Protein AF-A0A067DX51-F1 (afdb_monomer)

Mean predicted aligned error: 4.18 Å

Structure (mmCIF, N/CA/C/O backbone):
data_AF-A0A067DX51-F1
#
_entry.id   AF-A0A067DX51-F1
#
loop_
_atom_site.group_PDB
_atom_site.id
_atom_site.type_symbol
_atom_site.label_atom_id
_atom_site.label_alt_id
_atom_site.label_comp_id
_atom_site.label_asym_id
_atom_site.label_entity_id
_atom_site.label_seq_id
_atom_site.pdbx_PDB_ins_code
_atom_site.Cartn_x
_atom_site.Cartn_y
_atom_site.Cartn_z
_atom_site.occupancy
_atom_site.B_iso_or_equiv
_atom_site.auth_seq_id
_atom_site.auth_comp_id
_atom_site.auth_asym_id
_atom_site.auth_atom_id
_atom_site.pdbx_PDB_model_num
ATOM 1 N N . PRO A 1 1 ? 21.503 8.118 -16.805 1.00 47.12 1 PRO A N 1
ATOM 2 C CA . PRO A 1 1 ? 21.562 6.826 -17.532 1.00 47.12 1 PRO A CA 1
ATOM 3 C C . PRO A 1 1 ? 20.249 6.048 -17.496 1.00 47.12 1 PRO A C 1
ATOM 5 O O . PRO A 1 1 ? 19.931 5.446 -18.507 1.00 47.12 1 PRO A O 1
ATOM 8 N N . ASN A 1 2 ? 19.453 6.146 -16.426 1.00 52.59 2 ASN A N 1
ATOM 9 C CA . ASN A 1 2 ? 18.135 5.503 -16.381 1.00 52.59 2 ASN A CA 1
ATOM 10 C C . ASN A 1 2 ? 17.012 6.554 -16.428 1.00 52.59 2 ASN A C 1
ATOM 12 O O . ASN A 1 2 ? 16.174 6.645 -15.546 1.00 52.59 2 ASN A O 1
ATOM 16 N N . GLY A 1 3 ? 17.048 7.433 -17.437 1.00 59.03 3 GLY A N 1
ATOM 17 C CA . GLY A 1 3 ? 15.992 8.430 -17.644 1.00 59.03 3 GLY A CA 1
ATOM 18 C C . GLY A 1 3 ? 14.727 7.755 -18.166 1.00 59.03 3 GLY A C 1
ATOM 19 O O . GLY A 1 3 ? 14.513 7.736 -19.375 1.00 59.03 3 GLY A O 1
ATOM 20 N N . HIS A 1 4 ? 13.944 7.150 -17.274 1.00 71.62 4 HIS A N 1
ATOM 21 C CA . HIS A 1 4 ? 12.630 6.620 -17.606 1.00 71.62 4 HIS A CA 1
ATOM 22 C C . HIS A 1 4 ? 11.631 7.778 -17.678 1.00 71.62 4 HIS A C 1
ATOM 24 O O . HIS A 1 4 ? 11.502 8.550 -16.731 1.00 71.62 4 HIS A O 1
ATOM 30 N N . ASP A 1 5 ? 10.965 7.929 -18.821 1.00 80.94 5 ASP A N 1
ATOM 31 C CA . ASP A 1 5 ? 9.970 8.980 -19.018 1.00 80.94 5 ASP A CA 1
ATOM 32 C C . ASP A 1 5 ? 8.669 8.599 -18.303 1.00 80.94 5 ASP A C 1
ATOM 34 O O . ASP A 1 5 ? 7.940 7.704 -18.732 1.00 80.94 5 ASP A O 1
ATOM 38 N N . HIS A 1 6 ? 8.393 9.275 -17.190 1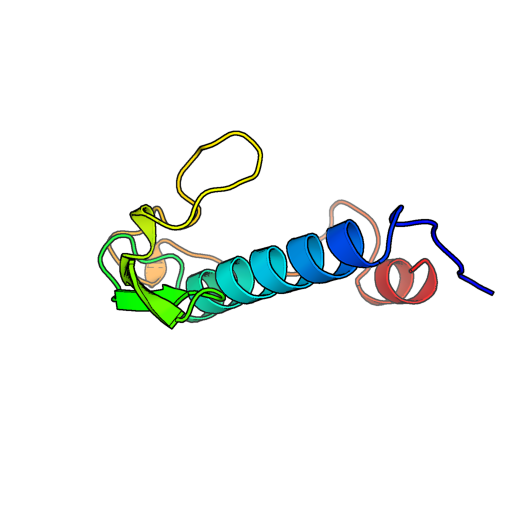.00 77.81 6 HIS A N 1
ATOM 39 C CA . HIS A 1 6 ? 7.165 9.129 -16.413 1.00 77.81 6 HIS A CA 1
ATOM 40 C C . HIS A 1 6 ? 6.069 10.123 -16.852 1.00 77.81 6 HIS A C 1
ATOM 42 O O . HIS A 1 6 ? 5.025 10.238 -16.203 1.00 77.81 6 HIS A O 1
ATOM 48 N N . GLY A 1 7 ? 6.272 10.825 -17.971 1.00 87.50 7 GLY A N 1
ATOM 49 C CA . GLY A 1 7 ? 5.353 11.811 -18.514 1.00 87.50 7 GLY A CA 1
ATOM 50 C C . GLY A 1 7 ? 5.592 13.210 -17.950 1.00 87.50 7 GLY A C 1
ATOM 51 O O . GLY A 1 7 ? 6.714 13.650 -17.720 1.00 87.50 7 GLY A O 1
ATOM 52 N N . THR A 1 8 ? 4.513 13.973 -17.772 1.00 92.00 8 THR A N 1
ATOM 53 C CA . THR A 1 8 ? 4.632 1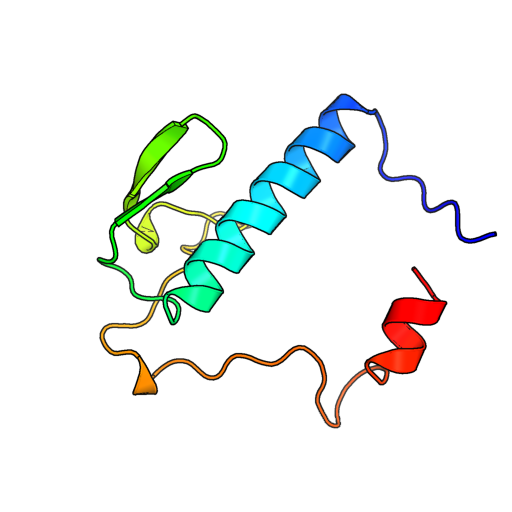5.344 -17.249 1.00 92.00 8 THR A CA 1
ATOM 54 C C . THR A 1 8 ? 4.963 15.340 -15.757 1.00 92.00 8 THR A C 1
ATOM 56 O O . THR A 1 8 ? 4.530 14.455 -15.025 1.00 92.00 8 THR A O 1
ATOM 59 N N . LYS A 1 9 ? 5.615 16.399 -15.270 1.00 90.69 9 LYS A N 1
ATOM 60 C CA . LYS A 1 9 ? 5.941 16.561 -13.844 1.00 90.69 9 LYS A CA 1
ATOM 61 C C . LYS A 1 9 ? 4.733 16.398 -12.905 1.00 90.69 9 LYS A C 1
ATOM 63 O O . LYS A 1 9 ? 4.859 15.839 -11.824 1.00 90.69 9 LYS A O 1
ATOM 68 N N . ALA A 1 10 ? 3.551 16.853 -13.323 1.00 91.88 10 ALA A N 1
ATOM 69 C CA . ALA A 1 10 ? 2.327 16.685 -12.539 1.00 91.88 10 ALA A CA 1
ATOM 70 C C . ALA A 1 10 ? 1.926 15.204 -12.391 1.00 91.88 10 ALA A C 1
ATOM 72 O O . ALA A 1 10 ? 1.446 14.795 -11.337 1.00 91.88 10 ALA A O 1
ATOM 73 N N . VAL A 1 11 ? 2.155 14.395 -13.431 1.00 92.06 11 VAL A N 1
ATOM 74 C CA . VAL A 1 11 ? 1.922 12.944 -13.396 1.00 92.06 11 VAL A CA 1
ATOM 75 C C . VAL A 1 11 ? 2.941 12.268 -12.479 1.00 92.06 11 VAL A C 1
ATOM 77 O O . VAL A 1 11 ? 2.547 11.451 -11.653 1.00 92.06 11 VAL A O 1
ATOM 80 N N . GLU A 1 12 ? 4.218 12.650 -12.550 1.00 92.12 12 GLU A N 1
ATOM 81 C CA . GLU A 1 12 ? 5.264 12.143 -11.648 1.00 92.12 12 GLU A CA 1
ATOM 82 C C . GLU A 1 12 ? 4.937 12.402 -10.173 1.00 92.12 12 GLU A C 1
ATOM 84 O O . GLU A 1 12 ? 5.003 11.493 -9.344 1.00 92.12 12 GLU A O 1
ATOM 89 N N . GLU A 1 13 ? 4.540 13.633 -9.846 1.00 93.06 13 GLU A N 1
ATOM 90 C CA . GLU A 1 13 ? 4.152 14.024 -8.489 1.00 93.06 13 GLU A CA 1
ATOM 91 C C . GLU A 1 13 ? 2.930 13.232 -8.006 1.00 93.06 13 GLU A C 1
ATOM 93 O O . GLU A 1 13 ? 2.922 12.740 -6.875 1.00 93.06 13 GLU A O 1
ATOM 98 N N . GLN A 1 14 ? 1.928 13.040 -8.870 1.00 92.94 14 GLN A N 1
ATOM 99 C CA . GLN A 1 14 ? 0.742 12.249 -8.551 1.00 92.94 14 GLN A CA 1
ATOM 100 C C . GLN A 1 14 ? 1.076 10.764 -8.337 1.00 92.94 14 GLN A C 1
ATOM 102 O O . GLN A 1 14 ? 0.583 10.153 -7.388 1.00 92.94 14 GLN A O 1
ATOM 107 N N . MET A 1 15 ? 1.926 10.177 -9.184 1.00 92.81 15 MET A N 1
ATOM 108 C CA . MET A 1 15 ? 2.365 8.785 -9.044 1.00 92.81 15 MET A CA 1
ATOM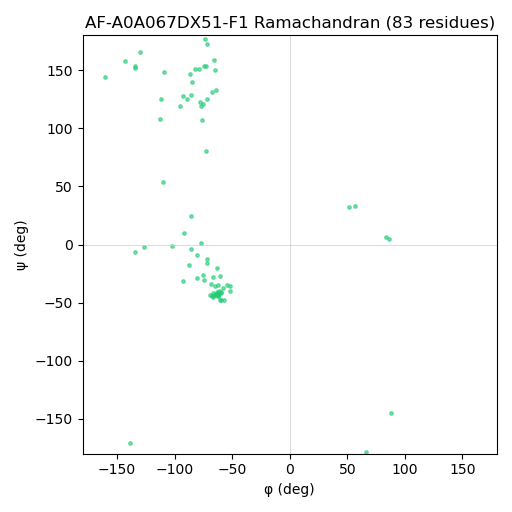 109 C C . MET A 1 15 ? 3.165 8.578 -7.757 1.00 92.81 15 MET A C 1
ATOM 111 O O . MET A 1 15 ? 2.939 7.601 -7.044 1.00 92.81 15 MET A O 1
ATOM 115 N N . LEU A 1 16 ? 4.067 9.508 -7.427 1.00 94.31 16 LEU A N 1
ATOM 116 C CA . LEU A 1 16 ? 4.851 9.460 -6.196 1.00 94.31 16 LEU A CA 1
ATOM 117 C C . LEU A 1 16 ? 3.959 9.573 -4.953 1.00 94.31 16 LEU A C 1
ATOM 119 O O . LEU A 1 16 ? 4.145 8.830 -3.988 1.00 94.31 16 LEU A O 1
ATOM 123 N N . ALA A 1 17 ? 2.983 10.481 -4.982 1.00 95.56 17 ALA A N 1
ATOM 124 C CA . ALA A 1 17 ? 2.005 10.651 -3.915 1.00 95.56 17 ALA A CA 1
ATOM 125 C C . ALA A 1 17 ? 1.175 9.374 -3.695 1.00 95.56 17 ALA A C 1
ATOM 127 O O . ALA A 1 17 ? 1.095 8.883 -2.569 1.00 95.56 17 ALA A O 1
ATOM 128 N N . ALA A 1 18 ? 0.654 8.777 -4.771 1.00 94.81 18 ALA A N 1
ATOM 129 C CA . ALA A 1 18 ? -0.098 7.527 -4.697 1.00 94.81 18 ALA A CA 1
ATOM 130 C C . ALA A 1 18 ? 0.760 6.363 -4.170 1.00 94.81 18 ALA A C 1
ATOM 132 O O . ALA A 1 18 ? 0.333 5.627 -3.280 1.00 94.81 18 ALA A O 1
ATOM 133 N N . ALA A 1 19 ? 1.997 6.225 -4.661 1.00 95.81 19 ALA A N 1
ATOM 134 C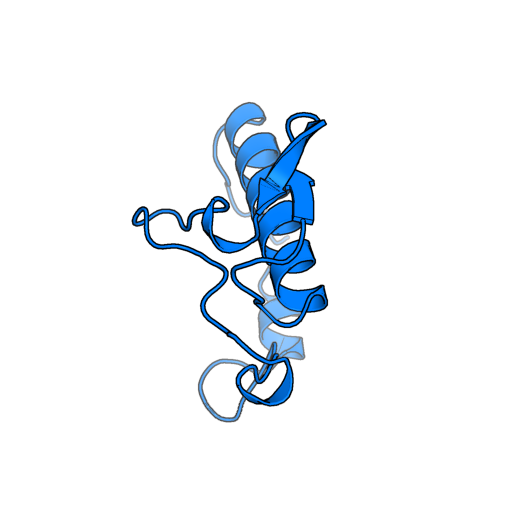 CA . ALA A 1 19 ? 2.923 5.193 -4.198 1.00 95.81 19 ALA A CA 1
ATOM 135 C C . ALA A 1 19 ? 3.246 5.342 -2.704 1.00 95.81 19 ALA A C 1
ATOM 137 O O . ALA A 1 19 ? 3.300 4.349 -1.978 1.00 95.81 19 ALA A O 1
ATOM 138 N N . LYS A 1 20 ? 3.420 6.577 -2.220 1.00 96.94 20 LYS A N 1
ATOM 139 C CA . LYS A 1 20 ? 3.626 6.860 -0.796 1.00 96.94 20 LYS A CA 1
ATOM 140 C C . LYS A 1 20 ? 2.444 6.379 0.046 1.00 96.94 20 LYS A C 1
ATOM 142 O O . LYS A 1 20 ? 2.673 5.703 1.048 1.00 96.94 20 LYS A O 1
ATOM 147 N N . ASP A 1 21 ? 1.215 6.692 -0.353 1.00 96.88 21 ASP A N 1
ATOM 148 C CA . ASP A 1 21 ? 0.016 6.275 0.382 1.00 96.88 21 ASP A CA 1
ATOM 149 C C . ASP A 1 21 ? -0.120 4.746 0.408 1.00 96.88 21 ASP A C 1
ATOM 151 O O . ASP A 1 21 ? -0.398 4.159 1.455 1.00 96.88 21 ASP A O 1
ATOM 155 N N . HIS A 1 22 ? 0.164 4.074 -0.713 1.00 97.00 22 HIS A N 1
ATOM 156 C CA . HIS A 1 22 ? 0.164 2.608 -0.790 1.00 97.00 22 HIS A CA 1
ATOM 157 C C . HIS A 1 22 ? 1.208 1.989 0.144 1.00 97.00 22 HIS A C 1
ATOM 159 O O . HIS A 1 22 ? 0.906 1.045 0.873 1.00 97.00 22 HIS A O 1
ATOM 165 N N . ILE A 1 23 ? 2.422 2.547 0.175 1.00 96.81 23 ILE A N 1
ATOM 166 C CA . ILE A 1 23 ? 3.487 2.101 1.083 1.00 96.81 23 ILE A CA 1
ATOM 167 C C . ILE A 1 23 ? 3.074 2.312 2.542 1.00 96.81 23 ILE A C 1
ATOM 169 O O . ILE A 1 23 ? 3.286 1.424 3.363 1.00 96.81 23 ILE A O 1
ATOM 173 N N . GLN A 1 24 ? 2.459 3.447 2.884 1.00 97.12 24 GLN A N 1
ATOM 174 C CA . GLN A 1 24 ? 1.977 3.702 4.245 1.00 97.12 24 GLN A CA 1
ATOM 175 C C . GLN A 1 24 ? 0.921 2.681 4.685 1.00 97.12 24 GLN A C 1
ATOM 177 O O . GLN A 1 24 ? 0.989 2.183 5.810 1.00 97.12 24 GLN A O 1
ATOM 182 N N . VAL A 1 25 ? -0.008 2.318 3.797 1.00 97.38 25 VAL A N 1
ATOM 183 C CA . VAL A 1 25 ? -0.980 1.240 4.042 1.00 97.38 25 VAL A CA 1
ATOM 184 C C . VAL A 1 25 ? -0.279 -0.112 4.234 1.00 97.38 25 VAL A C 1
ATOM 186 O O . VAL A 1 25 ? -0.592 -0.831 5.186 1.00 97.38 25 VAL A O 1
ATOM 189 N N . GLY A 1 26 ? 0.723 -0.426 3.406 1.00 96.75 26 GLY A N 1
ATOM 190 C CA . GLY A 1 26 ? 1.557 -1.628 3.535 1.00 96.75 26 GLY A CA 1
ATOM 191 C C . GLY A 1 26 ? 2.316 -1.715 4.858 1.00 96.75 26 GLY A C 1
ATOM 192 O O . GLY A 1 26 ? 2.363 -2.775 5.483 1.00 96.75 26 GLY A O 1
ATOM 193 N N . LEU A 1 27 ? 2.859 -0.591 5.333 1.00 97.19 27 LEU A N 1
ATOM 194 C CA . LEU A 1 27 ? 3.521 -0.489 6.637 1.00 97.19 27 LEU A CA 1
ATOM 195 C C . LEU A 1 27 ? 2.540 -0.670 7.805 1.00 97.19 27 LEU A C 1
ATOM 197 O O . LEU A 1 27 ? 2.930 -1.172 8.856 1.00 97.19 27 LEU A O 1
ATOM 201 N N . ALA A 1 28 ? 1.265 -0.328 7.609 1.00 97.12 28 ALA A N 1
ATOM 202 C CA . ALA A 1 28 ? 0.171 -0.617 8.535 1.00 97.12 28 ALA A CA 1
ATOM 203 C C . ALA A 1 28 ? -0.446 -2.016 8.322 1.00 97.12 28 ALA A C 1
ATOM 205 O O . ALA A 1 28 ? -1.607 -2.246 8.663 1.00 97.12 28 AL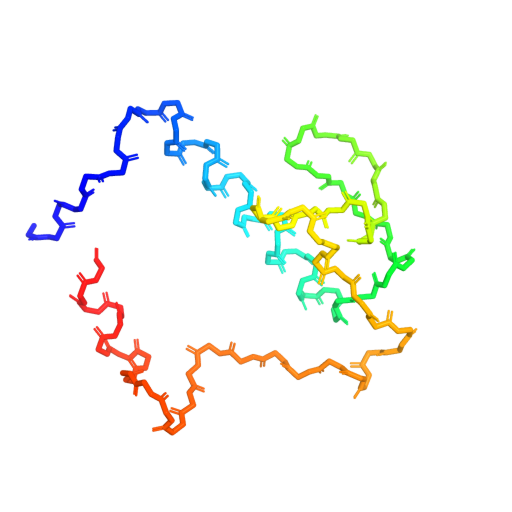A A O 1
ATOM 206 N N . ALA A 1 29 ? 0.324 -2.947 7.750 1.00 96.94 29 ALA A N 1
ATOM 207 C CA . ALA A 1 29 ? -0.054 -4.335 7.497 1.00 96.94 29 ALA A CA 1
ATOM 208 C C . ALA A 1 29 ? -1.326 -4.506 6.644 1.00 96.94 29 ALA A C 1
ATOM 210 O O . ALA A 1 29 ? -2.080 -5.458 6.845 1.00 96.94 29 ALA A O 1
ATOM 211 N N . ASN A 1 30 ? -1.573 -3.596 5.692 1.00 97.19 30 ASN A N 1
ATOM 212 C CA . ASN A 1 30 ? -2.738 -3.607 4.798 1.00 97.19 30 ASN A CA 1
ATOM 213 C C . ASN A 1 30 ? -4.089 -3.734 5.528 1.00 97.19 30 ASN A C 1
ATOM 215 O O . ASN A 1 30 ? -5.033 -4.321 4.995 1.00 97.19 30 ASN A O 1
ATOM 219 N N . LEU A 1 31 ? -4.207 -3.187 6.741 1.00 98.12 31 LEU A N 1
ATOM 220 C CA . LEU A 1 31 ? -5.430 -3.263 7.542 1.00 98.12 31 LEU A CA 1
ATOM 221 C C . LEU A 1 31 ? -6.553 -2.379 6.976 1.00 98.12 31 LEU A C 1
ATOM 223 O O . LEU A 1 31 ? -6.391 -1.165 6.837 1.00 98.12 31 LEU A O 1
ATOM 227 N N . ARG A 1 32 ? -7.728 -2.970 6.714 1.00 97.19 32 ARG A N 1
ATOM 228 C CA . ARG A 1 32 ? -8.891 -2.280 6.111 1.00 97.19 32 ARG A CA 1
ATOM 229 C C . ARG A 1 32 ? -9.368 -1.073 6.913 1.00 97.19 32 ARG A C 1
ATOM 231 O O . ARG A 1 32 ? -9.788 -0.080 6.320 1.00 97.19 32 ARG A O 1
ATOM 238 N N . ASP A 1 33 ? -9.326 -1.180 8.239 1.00 97.50 33 ASP A N 1
ATOM 239 C CA . ASP A 1 33 ? -9.889 -0.200 9.174 1.00 97.50 33 ASP A CA 1
ATOM 240 C C . ASP A 1 33 ? -8.847 0.725 9.816 1.00 97.50 33 ASP A C 1
ATOM 242 O O . ASP A 1 33 ? -9.211 1.621 10.583 1.00 97.50 33 ASP A O 1
ATOM 246 N N . PHE A 1 34 ? -7.560 0.545 9.505 1.00 97.25 34 PHE A N 1
ATOM 247 C CA . PHE A 1 34 ? -6.518 1.438 10.003 1.00 97.25 34 PHE A CA 1
ATOM 248 C C . PHE A 1 34 ? -6.676 2.830 9.385 1.00 97.25 34 PHE A C 1
ATOM 250 O O . PHE A 1 34 ? -6.832 2.955 8.173 1.00 97.25 34 PHE A O 1
ATOM 257 N N . GLN A 1 35 ? -6.644 3.872 10.217 1.00 97.25 35 GLN A N 1
ATOM 258 C CA . GLN A 1 35 ? -6.760 5.257 9.762 1.00 97.25 35 GLN A CA 1
ATOM 259 C C . GLN A 1 35 ? -5.378 5.861 9.524 1.00 97.25 35 GLN A C 1
ATOM 261 O O . GLN A 1 35 ? -4.538 5.870 10.424 1.00 97.25 35 GLN A O 1
ATOM 266 N N . LEU A 1 36 ? -5.178 6.426 8.337 1.00 96.00 36 LEU A N 1
ATOM 267 C CA . LEU A 1 36 ? -3.986 7.174 7.954 1.00 96.00 36 LEU A CA 1
ATOM 268 C C . LEU A 1 36 ? -4.368 8.521 7.333 1.00 96.00 36 LEU A C 1
ATOM 270 O O . LEU A 1 36 ? -5.520 8.756 6.971 1.00 96.00 36 LEU A O 1
ATOM 274 N N . THR A 1 37 ? -3.389 9.411 7.219 1.00 97.38 37 THR A N 1
ATOM 275 C CA . THR A 1 37 ? -3.533 10.655 6.461 1.00 97.38 37 THR A CA 1
ATOM 276 C C . THR A 1 37 ? -2.979 10.431 5.061 1.00 97.38 37 THR A C 1
ATOM 278 O O . THR A 1 37 ? -1.793 10.128 4.941 1.00 97.38 37 THR A O 1
ATOM 281 N N . ASN A 1 38 ? -3.814 10.574 4.031 1.00 95.50 38 ASN A N 1
ATOM 282 C CA . ASN A 1 38 ? -3.403 10.409 2.635 1.00 95.50 38 ASN A CA 1
ATOM 283 C C . ASN A 1 38 ? -2.551 11.597 2.142 1.00 95.50 38 ASN A C 1
ATOM 285 O O . ASN A 1 38 ? -2.366 12.598 2.846 1.00 95.50 38 ASN A O 1
ATOM 289 N N . SER A 1 39 ? -2.061 11.522 0.907 1.00 94.00 39 SER A N 1
ATOM 290 C CA . SER A 1 39 ? -1.231 12.564 0.302 1.00 94.00 39 SER A CA 1
ATOM 291 C C . SER A 1 39 ? -1.937 13.914 0.139 1.00 94.00 39 SER A C 1
ATOM 293 O O . SER A 1 39 ? -1.271 14.941 0.038 1.00 94.00 39 SER A O 1
ATOM 295 N N . GLU A 1 40 ? -3.271 13.927 0.144 1.00 93.94 40 GLU A N 1
ATOM 296 C CA . GLU A 1 40 ? -4.109 15.133 0.087 1.00 93.94 40 GLU A CA 1
ATOM 297 C C . GLU A 1 40 ? -4.357 15.755 1.475 1.00 93.94 40 GLU A C 1
ATOM 299 O O . GLU A 1 40 ? -4.983 16.807 1.581 1.00 93.94 40 GLU A O 1
ATOM 304 N N . GLY A 1 41 ? -3.870 15.125 2.552 1.00 95.56 41 GLY A N 1
ATOM 305 C CA . GLY A 1 41 ? -4.061 15.583 3.932 1.00 95.56 41 GLY A CA 1
ATOM 306 C C . GLY A 1 41 ? -5.360 15.104 4.590 1.00 95.56 41 GLY A C 1
ATOM 307 O O . GLY A 1 41 ? -5.647 15.483 5.728 1.00 95.56 41 GLY A O 1
ATOM 308 N N . ASN A 1 42 ? -6.133 14.252 3.918 1.00 96.88 42 ASN A N 1
ATOM 309 C CA . ASN A 1 42 ? -7.398 13.721 4.413 1.00 96.88 42 ASN A CA 1
ATOM 310 C C . ASN A 1 42 ? -7.171 12.491 5.300 1.00 96.88 42 ASN A C 1
ATOM 312 O O . ASN A 1 42 ? -6.355 11.625 4.981 1.00 96.88 42 ASN A O 1
ATOM 316 N N . LYS A 1 43 ? -7.924 12.383 6.403 1.00 97.62 43 LYS A N 1
ATOM 317 C CA . LYS A 1 43 ? -7.975 11.149 7.199 1.00 97.62 43 LYS A CA 1
ATOM 318 C C . LYS A 1 43 ? -8.852 10.129 6.490 1.00 97.62 43 LYS A C 1
ATOM 320 O O . LYS A 1 43 ? -10.041 10.377 6.313 1.00 97.62 43 LYS A O 1
ATOM 325 N N . VAL A 1 44 ? -8.269 8.993 6.141 1.00 97.62 44 VAL A N 1
ATOM 326 C CA . VAL A 1 44 ? -8.933 7.911 5.414 1.00 97.62 44 VAL A CA 1
ATOM 327 C C . VAL A 1 44 ? -8.617 6.571 6.064 1.00 97.62 44 VAL A C 1
ATOM 329 O O . VAL A 1 44 ? -7.575 6.398 6.703 1.00 97.62 44 VAL A O 1
ATOM 332 N N . LYS A 1 45 ? -9.512 5.602 5.905 1.00 97.69 45 LYS A N 1
ATOM 333 C CA . LYS A 1 45 ? -9.236 4.199 6.206 1.00 97.69 45 LYS A CA 1
ATOM 334 C C . LYS A 1 45 ? -8.343 3.591 5.128 1.00 97.69 45 LYS A C 1
ATOM 336 O O . LYS A 1 45 ? -8.414 3.977 3.964 1.00 97.69 45 LYS A O 1
ATOM 341 N N . GLY A 1 46 ? -7.581 2.557 5.476 1.00 96.12 46 GLY A N 1
ATOM 342 C CA . GLY A 1 46 ? -6.780 1.804 4.507 1.00 96.12 46 GLY A CA 1
ATOM 343 C C . GLY A 1 46 ? -7.604 1.277 3.325 1.00 96.12 46 GLY A C 1
ATOM 344 O O . GLY A 1 46 ? -7.120 1.252 2.198 1.00 96.12 46 GLY A O 1
ATOM 345 N N . SER A 1 47 ? -8.865 0.897 3.561 1.00 96.94 47 SER A N 1
ATOM 346 C CA . SER A 1 47 ? -9.789 0.424 2.515 1.00 96.94 47 SER A CA 1
ATOM 347 C C . SER A 1 47 ? -10.285 1.517 1.557 1.00 96.94 47 SER A C 1
ATOM 349 O O . SER A 1 47 ? -10.806 1.204 0.487 1.00 96.94 47 SER A O 1
ATOM 351 N N . GLU A 1 48 ? -10.128 2.791 1.916 1.00 96.81 48 GLU A N 1
ATOM 352 C CA . GLU A 1 48 ? -10.482 3.934 1.066 1.00 96.81 48 GLU A CA 1
ATOM 353 C C . GLU A 1 48 ? -9.328 4.342 0.140 1.00 96.81 48 GLU A C 1
ATOM 355 O O . GLU A 1 48 ? -9.559 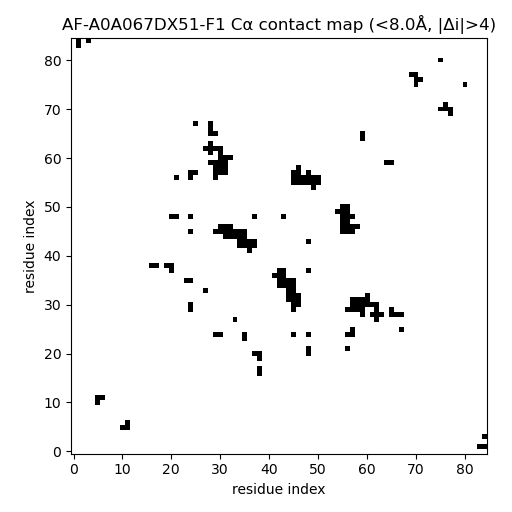5.007 -0.871 1.00 96.81 48 GLU A O 1
ATOM 360 N N . VAL A 1 49 ? -8.099 3.901 0.435 1.00 96.00 49 VAL A N 1
ATOM 361 C CA . VAL A 1 49 ? -6.952 4.032 -0.470 1.00 96.00 49 VAL A CA 1
ATOM 362 C C . VAL A 1 49 ? -7.092 2.993 -1.580 1.00 96.00 49 VAL A C 1
ATOM 364 O O . VAL A 1 49 ? -7.167 1.792 -1.310 1.00 96.00 49 VAL A O 1
ATOM 367 N N . LYS A 1 50 ? -7.138 3.450 -2.834 1.00 94.81 50 LYS A N 1
ATOM 368 C CA . LYS A 1 50 ? -7.394 2.599 -4.002 1.00 94.81 50 LYS A CA 1
ATOM 369 C C . LYS A 1 50 ? -6.161 2.412 -4.873 1.00 94.81 50 LYS A C 1
ATOM 371 O O . LYS A 1 50 ? -5.315 3.300 -4.995 1.00 94.81 50 LYS A O 1
ATOM 376 N N . THR A 1 51 ? -6.092 1.248 -5.496 1.00 92.38 51 THR A N 1
ATOM 377 C CA . THR A 1 51 ? -5.192 0.952 -6.604 1.00 92.38 51 THR A CA 1
ATOM 378 C C . THR A 1 51 ? -5.646 1.676 -7.875 1.00 92.38 51 THR A C 1
ATOM 380 O O . THR A 1 51 ? -6.729 2.266 -7.934 1.00 92.38 51 THR A O 1
ATOM 383 N N . TYR A 1 52 ? -4.828 1.613 -8.926 1.00 86.12 52 TYR A N 1
ATOM 384 C CA . TYR A 1 52 ? -5.168 2.193 -10.227 1.00 86.12 52 TYR A CA 1
ATOM 385 C C . TYR A 1 52 ? -6.416 1.549 -10.864 1.00 86.12 52 TYR A C 1
ATOM 387 O O . TYR A 1 52 ? -7.217 2.239 -11.487 1.00 86.12 52 TYR A O 1
ATOM 395 N N . ASP A 1 53 ? -6.623 0.246 -10.657 1.00 90.19 53 ASP A N 1
ATOM 396 C CA . ASP A 1 53 ? -7.815 -0.505 -11.080 1.00 90.19 53 ASP A CA 1
ATOM 397 C C . ASP A 1 53 ? -9.043 -0.269 -10.177 1.00 90.19 53 ASP A C 1
ATOM 399 O O . ASP A 1 53 ? -10.118 -0.814 -10.426 1.00 90.19 53 ASP A O 1
ATOM 403 N N . GLY A 1 54 ? -8.917 0.577 -9.148 1.00 91.44 54 GLY A N 1
ATOM 404 C CA . GLY A 1 54 ? -10.019 0.997 -8.282 1.00 91.44 54 GLY A CA 1
ATOM 405 C C . GLY A 1 54 ? -10.341 0.034 -7.139 1.00 91.44 54 GLY A C 1
ATOM 406 O O . GLY A 1 54 ? -11.322 0.265 -6.422 1.00 91.44 54 GLY A O 1
ATOM 407 N N . THR A 1 55 ? -9.536 -1.012 -6.941 1.00 95.00 55 THR A N 1
ATOM 408 C CA . THR A 1 55 ? -9.677 -1.943 -5.819 1.00 95.00 55 THR A CA 1
ATOM 409 C C . THR A 1 55 ? -9.026 -1.377 -4.547 1.00 95.00 55 THR A C 1
ATOM 411 O O . THR A 1 55 ? -8.117 -0.549 -4.626 1.00 95.00 55 THR A O 1
ATOM 414 N N . PRO A 1 56 ? -9.506 -1.735 -3.341 1.00 95.38 56 PRO A N 1
ATOM 415 C CA . PRO A 1 56 ? -8.878 -1.297 -2.095 1.00 95.38 56 PRO A CA 1
ATOM 416 C C . PRO A 1 56 ? -7.455 -1.844 -1.949 1.00 95.38 56 PRO A C 1
ATOM 418 O O . PRO A 1 56 ? -7.242 -3.046 -2.098 1.00 95.38 56 PRO A O 1
ATOM 421 N N . VAL A 1 57 ? -6.501 -0.988 -1.578 1.00 94.38 57 VAL A N 1
ATOM 422 C CA . VAL A 1 57 ? -5.124 -1.413 -1.265 1.00 94.38 57 VAL A CA 1
ATOM 423 C C . VAL A 1 57 ? -5.105 -2.258 0.009 1.00 94.38 57 VAL A C 1
ATOM 425 O O . VAL A 1 57 ? -4.463 -3.306 0.065 1.00 94.38 57 VAL A O 1
ATOM 428 N N . ALA A 1 58 ? -5.832 -1.820 1.042 1.00 96.50 58 ALA A N 1
ATOM 429 C CA . ALA A 1 58 ? -5.942 -2.555 2.293 1.00 96.50 58 ALA A CA 1
ATOM 430 C C . ALA A 1 58 ? -7.063 -3.597 2.234 1.00 96.50 58 ALA A C 1
ATOM 432 O O . ALA A 1 58 ? -8.221 -3.274 1.957 1.00 96.50 58 ALA A O 1
ATOM 433 N N . TYR A 1 59 ? -6.734 -4.837 2.591 1.00 95.81 59 TYR A N 1
ATOM 434 C CA . TYR A 1 59 ? -7.659 -5.967 2.575 1.00 95.81 59 TYR A CA 1
ATOM 435 C C . TYR A 1 59 ? -7.596 -6.838 3.837 1.00 95.81 59 TYR A C 1
ATOM 437 O O . TYR A 1 59 ? -8.425 -7.737 3.963 1.00 95.81 59 TYR A O 1
ATOM 445 N N . ALA A 1 60 ? -6.672 -6.613 4.763 1.00 97.12 60 ALA A N 1
ATOM 446 C CA . ALA A 1 60 ? -6.521 -7.448 5.948 1.00 97.12 60 ALA A CA 1
ATOM 447 C C . ALA A 1 60 ? -7.434 -6.987 7.095 1.00 97.12 60 ALA A C 1
ATOM 449 O O . ALA A 1 60 ? -7.699 -5.793 7.263 1.00 97.12 60 ALA A O 1
ATOM 450 N N . LEU A 1 61 ? -7.910 -7.939 7.893 1.00 97.06 61 LEU A N 1
ATOM 451 C CA . LEU A 1 61 ? -8.561 -7.708 9.183 1.00 97.06 61 LEU A CA 1
ATOM 452 C C . LEU A 1 61 ? -7.547 -7.771 10.328 1.00 97.06 61 LEU A C 1
ATOM 454 O O . LEU A 1 61 ? -7.706 -7.065 11.323 1.00 97.06 61 LEU A O 1
ATOM 458 N N . CYS A 1 62 ? -6.499 -8.588 10.191 1.00 95.38 62 CYS A N 1
ATOM 459 C CA . CYS A 1 62 ? -5.418 -8.679 11.166 1.00 95.38 62 CYS A CA 1
ATOM 460 C C . CYS A 1 62 ? -4.026 -8.671 10.508 1.00 95.38 62 CYS A C 1
ATOM 462 O O . CYS A 1 62 ? -3.876 -9.123 9.375 1.00 95.38 62 CYS A O 1
ATOM 464 N N . PRO A 1 63 ? -2.974 -8.188 11.202 1.00 94.38 63 PRO A N 1
ATOM 465 C CA . PRO A 1 63 ? -1.654 -8.006 10.589 1.00 94.38 63 PRO A CA 1
ATOM 466 C C . PRO A 1 63 ? -1.020 -9.292 10.050 1.00 94.38 63 PRO A C 1
ATOM 468 O O . PRO A 1 63 ? -0.225 -9.246 9.119 1.00 94.38 63 PRO A O 1
ATOM 471 N N . THR A 1 64 ? -1.369 -10.443 10.627 1.00 96.25 64 THR A N 1
ATOM 472 C CA . THR A 1 64 ? -0.845 -11.759 10.234 1.00 96.25 64 THR A CA 1
ATOM 473 C C . THR A 1 64 ? -1.382 -12.260 8.895 1.00 96.25 64 THR A C 1
ATOM 475 O O . THR A 1 64 ? -0.855 -13.231 8.364 1.00 96.25 64 THR A O 1
ATOM 478 N N . GLU A 1 65 ? -2.422 -11.626 8.348 1.00 96.81 65 GLU A N 1
ATOM 479 C CA . GLU A 1 65 ? -2.951 -11.925 7.010 1.00 96.81 65 GLU A CA 1
ATOM 480 C C . GLU A 1 65 ? -2.129 -11.267 5.893 1.00 96.81 65 GLU A C 1
ATOM 482 O O . GLU A 1 65 ? -2.338 -11.577 4.721 1.00 96.81 65 GLU A O 1
ATOM 487 N N . THR A 1 66 ? -1.189 -10.383 6.244 1.00 96.62 66 THR A N 1
ATOM 488 C CA . THR A 1 66 ? -0.377 -9.627 5.289 1.00 96.62 66 THR A CA 1
ATOM 489 C C . THR A 1 66 ? 1.078 -10.066 5.348 1.00 96.62 66 THR A C 1
ATOM 491 O O . THR A 1 66 ? 1.725 -9.992 6.391 1.00 96.62 66 THR A O 1
ATOM 494 N N . ILE A 1 67 ? 1.624 -10.446 4.193 1.00 96.19 67 ILE A N 1
ATOM 495 C CA . ILE A 1 67 ? 3.057 -10.687 4.003 1.00 96.19 67 ILE A CA 1
ATOM 496 C C . ILE A 1 67 ? 3.603 -9.616 3.058 1.00 96.19 67 ILE A C 1
ATOM 498 O O . ILE A 1 67 ? 3.319 -9.630 1.862 1.00 96.19 67 ILE A O 1
ATOM 502 N N . SER A 1 68 ? 4.382 -8.679 3.597 1.00 95.25 68 SER A N 1
ATOM 503 C CA . SER A 1 68 ? 5.005 -7.603 2.819 1.00 95.25 68 SER A CA 1
ATOM 504 C C . SER A 1 68 ? 6.372 -8.041 2.292 1.00 95.25 68 SER A C 1
ATOM 506 O O . SER A 1 68 ? 7.242 -8.428 3.072 1.00 95.25 68 SER A O 1
ATOM 508 N N . TYR A 1 69 ? 6.582 -7.950 0.978 1.00 95.56 69 TYR A N 1
ATOM 509 C CA . TYR A 1 69 ? 7.843 -8.290 0.315 1.00 95.56 69 TYR A CA 1
ATOM 510 C C . TYR A 1 69 ? 8.125 -7.328 -0.847 1.00 95.56 69 TYR A C 1
ATOM 512 O O . TYR A 1 69 ? 7.216 -6.690 -1.372 1.00 95.56 69 TYR A O 1
ATOM 520 N N . VAL A 1 70 ? 9.398 -7.215 -1.233 1.00 95.00 70 VAL A N 1
ATOM 521 C CA . VAL A 1 70 ? 9.854 -6.394 -2.378 1.00 95.00 70 VAL A CA 1
ATOM 522 C C . VAL A 1 70 ? 10.695 -7.186 -3.384 1.00 95.00 70 VAL A C 1
ATOM 524 O O . VAL A 1 70 ? 11.138 -6.639 -4.387 1.00 95.00 70 VAL A O 1
ATOM 527 N N . SER A 1 71 ? 10.948 -8.464 -3.101 1.00 94.69 71 SER A N 1
ATOM 528 C CA . SER A 1 71 ? 11.636 -9.414 -3.975 1.00 94.69 71 SER A CA 1
ATOM 529 C C . SER A 1 71 ? 11.297 -10.830 -3.513 1.00 94.69 71 SER A C 1
ATOM 531 O O . SER A 1 71 ? 11.130 -11.068 -2.313 1.00 94.69 71 SER A O 1
ATOM 533 N N . ALA A 1 72 ? 11.163 -11.740 -4.468 1.00 94.81 72 ALA A N 1
ATOM 534 C CA . ALA A 1 72 ? 10.889 -13.153 -4.261 1.00 94.81 72 ALA A CA 1
ATOM 535 C C . ALA A 1 72 ? 11.741 -13.980 -5.243 1.00 94.81 72 ALA A C 1
ATOM 537 O O . ALA A 1 72 ? 12.676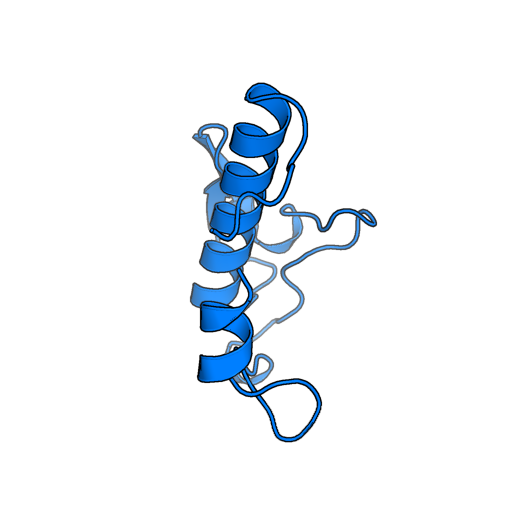 -13.455 -5.846 1.00 94.81 72 ALA A O 1
ATOM 538 N N . HIS A 1 73 ? 11.486 -15.287 -5.342 1.00 95.12 73 HIS A N 1
ATOM 539 C CA . HIS A 1 73 ? 12.210 -16.152 -6.284 1.00 95.12 73 HIS A CA 1
ATOM 540 C C . HIS A 1 73 ? 11.756 -15.925 -7.736 1.00 95.12 73 HIS A C 1
ATOM 542 O O . HIS A 1 73 ? 12.518 -16.140 -8.675 1.00 95.12 73 HIS A O 1
ATOM 548 N N . ASP A 1 74 ? 10.496 -15.553 -7.924 1.00 90.12 74 ASP A N 1
ATOM 549 C CA . ASP A 1 74 ? 9.963 -15.049 -9.178 1.00 90.12 74 ASP A CA 1
ATOM 550 C C . ASP A 1 74 ? 10.346 -13.575 -9.392 1.00 90.12 74 ASP A C 1
ATOM 552 O O . ASP A 1 74 ? 10.529 -12.821 -8.437 1.00 90.12 74 ASP A O 1
ATOM 556 N N . ASN A 1 75 ? 10.461 -13.189 -10.669 1.00 93.62 75 ASN A N 1
ATOM 557 C CA . ASN A 1 75 ? 10.948 -11.886 -11.143 1.00 93.62 75 ASN A CA 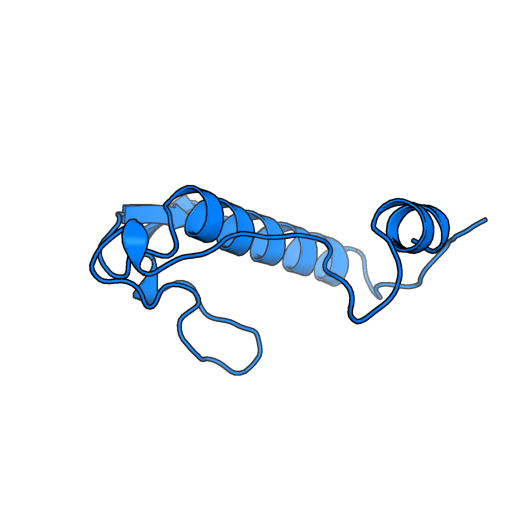1
ATOM 558 C C . ASN A 1 75 ? 12.435 -11.599 -10.853 1.00 93.62 75 ASN A C 1
ATOM 560 O O . ASN A 1 75 ? 13.194 -12.449 -10.389 1.00 93.62 75 ASN A O 1
ATOM 564 N N . GL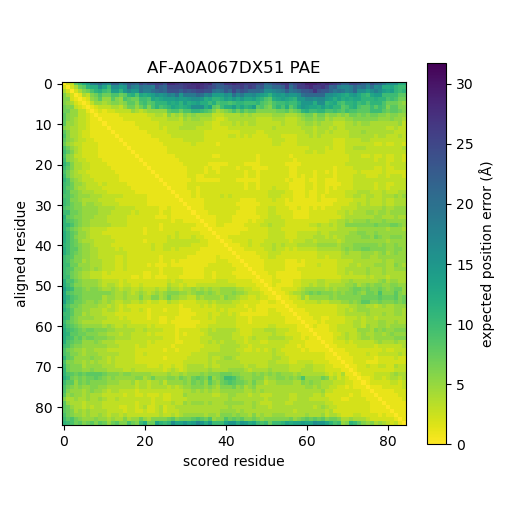U A 1 76 ? 12.884 -10.412 -11.255 1.00 94.62 76 GLU A N 1
ATOM 565 C CA . GLU A 1 76 ? 14.242 -9.921 -11.059 1.00 94.62 76 GLU A CA 1
ATOM 566 C C . GLU A 1 76 ? 14.566 -9.735 -9.569 1.00 94.62 76 GLU A C 1
ATOM 568 O O . GLU A 1 76 ? 13.705 -9.414 -8.741 1.00 94.62 76 GLU A O 1
ATOM 573 N N . THR A 1 77 ? 15.843 -9.894 -9.215 1.00 95.31 77 THR A N 1
ATOM 574 C CA . THR A 1 77 ? 16.275 -9.673 -7.834 1.00 95.31 77 THR A CA 1
ATOM 575 C C . THR A 1 77 ? 16.111 -8.205 -7.445 1.00 95.31 77 THR A C 1
ATOM 577 O O . THR A 1 77 ? 16.118 -7.309 -8.292 1.00 95.31 77 THR A O 1
ATOM 580 N N . LEU A 1 78 ? 16.038 -7.926 -6.140 1.00 93.88 78 LEU A N 1
ATOM 581 C CA . LEU A 1 78 ? 15.973 -6.547 -5.647 1.00 93.88 78 LEU A CA 1
ATOM 582 C C . LEU A 1 78 ? 17.102 -5.664 -6.212 1.00 93.88 78 LEU A C 1
ATOM 584 O O . LEU A 1 78 ? 16.864 -4.508 -6.556 1.00 93.88 78 LEU A O 1
ATOM 588 N N . PHE A 1 79 ? 18.322 -6.203 -6.313 1.00 94.56 79 PHE A N 1
ATOM 589 C CA . PHE A 1 79 ? 19.470 -5.461 -6.836 1.00 94.56 79 PHE A CA 1
ATOM 590 C C . PHE A 1 79 ? 19.313 -5.137 -8.327 1.00 94.56 79 PHE A C 1
ATOM 592 O O . PHE A 1 79 ? 19.596 -4.011 -8.746 1.00 94.56 79 PHE A O 1
ATOM 599 N N . ASP A 1 80 ? 18.818 -6.095 -9.110 1.00 93.81 80 ASP A N 1
ATOM 600 C CA . ASP A 1 80 ? 18.603 -5.919 -10.546 1.00 93.81 80 ASP A CA 1
ATOM 601 C C . ASP A 1 80 ? 17.507 -4.878 -10.810 1.00 93.81 80 ASP A C 1
ATOM 603 O O . ASP A 1 80 ? 17.716 -3.951 -11.591 1.00 93.81 80 ASP A O 1
ATOM 607 N N . VAL A 1 81 ? 16.377 -4.949 -10.090 1.00 92.88 81 VAL A N 1
ATOM 608 C CA . VAL A 1 81 ? 15.275 -3.976 -10.218 1.00 92.88 81 VAL A CA 1
ATOM 609 C C . VAL A 1 81 ? 15.733 -2.553 -9.890 1.00 92.88 81 VAL A C 1
ATOM 611 O O . VAL A 1 81 ? 15.356 -1.613 -10.586 1.00 92.88 81 VAL A O 1
ATOM 614 N N . VAL A 1 82 ? 16.545 -2.372 -8.843 1.00 91.50 82 VAL A N 1
ATOM 615 C CA . VAL A 1 82 ? 17.074 -1.047 -8.469 1.00 91.50 82 VAL A CA 1
ATOM 616 C C . VAL A 1 82 ? 18.073 -0.529 -9.503 1.00 91.50 82 VAL A C 1
ATOM 618 O O . VAL A 1 82 ? 18.114 0.670 -9.746 1.00 91.50 82 VAL A O 1
ATOM 621 N N . SER A 1 83 ? 18.854 -1.411 -10.128 1.00 91.12 83 SER A N 1
ATOM 622 C CA . SER A 1 83 ? 19.847 -1.027 -11.140 1.00 91.12 83 SER A CA 1
ATOM 623 C C . SER A 1 83 ? 19.226 -0.670 -12.497 1.00 91.12 83 SER A C 1
ATOM 625 O O . SER A 1 83 ? 19.829 0.082 -13.265 1.00 91.12 83 SER A O 1
ATOM 627 N N . LEU A 1 84 ? 18.044 -1.215 -12.805 1.00 88.38 84 LEU A N 1
ATOM 628 C CA . LEU A 1 84 ? 17.291 -0.936 -14.035 1.00 88.38 84 LEU A CA 1
ATOM 629 C C . LEU A 1 84 ? 16.496 0.376 -13.979 1.00 88.38 84 LEU A C 1
ATOM 631 O O . LEU A 1 84 ? 16.244 0.976 -15.025 1.00 88.38 84 LEU A O 1
ATOM 635 N N . LYS A 1 85 ? 16.071 0.781 -12.780 1.00 77.44 85 LYS A N 1
ATOM 636 C CA . LYS A 1 85 ? 15.306 2.011 -12.533 1.00 77.44 85 LYS A CA 1
ATOM 637 C C . LYS A 1 85 ? 16.193 3.249 -12.517 1.00 77.44 85 LYS A C 1
ATOM 639 O O . LYS A 1 85 ? 15.675 4.314 -12.898 1.00 77.44 85 LYS A O 1
#

Nearest PDB structures (foldseek):
  4cvw-assembly1_A  TM=9.542E-01  e=1.168E-06  Hordeum vulgare
  4j3u-assembly2_B  TM=9.425E-01  e=1.022E-06  Hordeum vulgare
  2y5e-assembly1_A  TM=9.544E-01  e=1.528E-06  Hordeum vulgare
  4j3x-assembly1_A  TM=9.501E-01  e=2.285E-06  Hordeum vulgare
  4j3w-assembly1_A  TM=9.457E-01  e=3.416E-06  Hordeum vulgare

pLDDT: mean 92.55, std 8.89, range [47.12, 98.12]

Radius of gyration: 14.8 Å; Cα contacts (8 Å, |Δi|>4): 101; chains: 1; bounding box: 32×33×30 Å

InterPro domains:
  IPR017853 Glycoside hydrolase superfamily [SSF51445] (10-84)

Secondary structure (DSSP, 8-state):
-------SHHHHHHHHHHHHHHHHHHHTTTBTT-EEE-TTS-EEEGGGSB-TTS-BS--BSSGGG----S--SSSS-HHHHHHH-

Organism: Citrus sinensis (NCBI:txid2711)

Sequence (85 aa):
PNGHDHGTKAVEEQMLAAAKDHIQVGLAANLRDFQLTNSEGNKVKGSEVKTYDGTPVAYALCPTETISYVSAHDNETLFDVVSLK

Foldseek 3Di:
DQPDPCDDPVSVVVVVQLVVLLVVCVVVLLAQADWDQGSVRDTDGQQCNADPVGGRSRDDNDSVVHDDDDDDPPDDGPVVVVVND

Solvent-accessible surface area (backbone atoms only — not comparable to full-atom values): 5111 Å² total; per-residue (Å²): 137,54,83,75,85,68,73,54,71,71,49,43,53,50,52,52,39,51,51,50,42,53,49,54,32,52,75,57,27,19,23,30,79,46,76,47,69,42,79,88,71,46,81,40,36,22,40,72,43,59,44,96,90,66,46,52,65,15,76,24,92,47,57,88,75,46,85,90,79,86,60,58,91,65,76,66,48,57,70,54,54,62,73,66,82